Protein AF-A0A016TX44-F1 (afdb_monomer)

Secondary structure (DSSP, 8-state):
-PPPPPPGGG------------TT--TT---S-----------GGG-SS----HHHHHHHHHHHHHHHHHHHHHHHT-

pLDDT: mean 74.4, std 22.98, range [40.28, 97.0]

Mean predicted aligned error: 13.19 Å

Foldseek 3Di:
DDDDDDDPVPPDPDDDPDPPDDPPDDPPPDPDDDDDDAFDQDDVVVHDDRDDDPVVVVVRRCVSVVVVVVVVCVVVVD

Organism: NCBI:txid53326

Structure (mmCIF, N/CA/C/O backbone):
data_AF-A0A016TX44-F1
#
_entry.id   AF-A0A016TX44-F1
#
loop_
_atom_site.group_PDB
_atom_site.id
_atom_site.type_symbol
_atom_site.label_atom_id
_atom_site.label_alt_id
_atom_site.label_comp_id
_atom_site.label_asym_id
_atom_site.label_entity_id
_atom_site.label_seq_id
_atom_site.pdbx_PDB_ins_code
_atom_site.Cartn_x
_atom_site.Cartn_y
_atom_site.Cartn_z
_atom_site.occupancy
_atom_site.B_iso_or_equiv
_atom_site.auth_seq_id
_atom_site.auth_comp_id
_atom_site.auth_asym_id
_atom_site.auth_atom_id
_atom_site.pdbx_PDB_model_num
ATOM 1 N N . MET A 1 1 ? 0.294 36.734 -8.787 1.00 40.28 1 MET A N 1
ATOM 2 C CA . MET A 1 1 ? -0.731 35.857 -9.398 1.00 40.28 1 MET A CA 1
ATOM 3 C C . MET A 1 1 ? -1.388 35.027 -8.304 1.00 40.28 1 MET A C 1
ATOM 5 O O . MET A 1 1 ? -0.680 34.317 -7.601 1.00 40.28 1 MET A O 1
ATOM 9 N N . ARG A 1 2 ? -2.701 35.174 -8.092 1.00 42.00 2 ARG A N 1
ATOM 10 C CA . ARG A 1 2 ? -3.457 34.430 -7.069 1.00 42.00 2 ARG A CA 1
ATOM 11 C C . ARG A 1 2 ? -3.878 33.080 -7.661 1.00 42.00 2 ARG A C 1
ATOM 13 O O . ARG A 1 2 ? -4.468 33.062 -8.736 1.00 42.00 2 ARG A O 1
ATOM 20 N N . ARG A 1 3 ? -3.527 31.967 -7.009 1.00 48.56 3 ARG A N 1
ATOM 21 C CA . ARG A 1 3 ? -3.968 30.628 -7.435 1.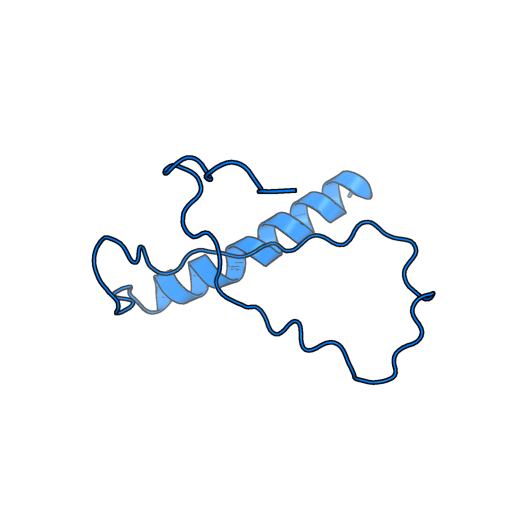00 48.56 3 ARG A CA 1
ATOM 22 C C . ARG A 1 3 ? -5.484 30.494 -7.194 1.00 48.56 3 ARG A C 1
ATOM 24 O O . ARG A 1 3 ? -5.948 30.988 -6.166 1.00 48.56 3 ARG A O 1
ATOM 31 N N . PRO A 1 4 ? -6.245 29.863 -8.104 1.00 44.91 4 PRO A N 1
ATOM 32 C CA . PRO A 1 4 ? -7.673 29.625 -7.906 1.00 44.91 4 PRO A CA 1
ATOM 33 C C . PRO A 1 4 ? -7.916 28.654 -6.732 1.00 44.91 4 PRO A C 1
ATOM 35 O O . PRO A 1 4 ? -7.032 27.847 -6.421 1.00 44.91 4 PRO A O 1
ATOM 38 N N . PRO A 1 5 ? -9.086 28.721 -6.070 1.00 48.41 5 PRO A N 1
ATOM 39 C CA . PRO A 1 5 ? -9.403 27.856 -4.941 1.00 48.41 5 PRO A CA 1
ATOM 40 C C . PRO A 1 5 ? -9.557 26.400 -5.402 1.00 48.41 5 PRO A C 1
ATOM 42 O O . PRO A 1 5 ? -10.196 26.105 -6.412 1.00 48.41 5 PRO A O 1
ATOM 45 N N . LEU A 1 6 ? -8.931 25.486 -4.659 1.00 49.78 6 LEU A N 1
ATOM 46 C CA . LEU A 1 6 ? -8.979 24.046 -4.908 1.00 49.78 6 LEU A CA 1
ATOM 47 C C . LEU A 1 6 ? -10.370 23.493 -4.564 1.00 49.78 6 LEU A C 1
ATOM 49 O O . LEU A 1 6 ? -10.894 23.732 -3.479 1.00 49.78 6 LEU A O 1
ATOM 53 N N . HIS A 1 7 ? -10.950 22.743 -5.503 1.00 45.56 7 HIS A N 1
ATOM 54 C CA . HIS A 1 7 ? -12.251 22.084 -5.377 1.00 45.56 7 HIS A CA 1
ATOM 55 C C . HIS A 1 7 ? -12.258 21.081 -4.195 1.00 45.56 7 HIS A C 1
ATOM 57 O O . HIS A 1 7 ? -11.274 20.353 -4.017 1.00 45.56 7 HIS A O 1
ATOM 63 N N . PRO A 1 8 ? -13.347 20.988 -3.405 1.00 45.09 8 PRO A N 1
ATOM 64 C CA . PRO A 1 8 ? -13.392 20.234 -2.141 1.00 45.09 8 PRO A CA 1
ATOM 65 C C . PRO A 1 8 ? -13.192 18.712 -2.263 1.00 45.09 8 PRO A C 1
ATOM 67 O O . PRO A 1 8 ? -12.881 18.055 -1.277 1.00 45.09 8 PRO A O 1
ATOM 70 N N . SER A 1 9 ? -13.292 18.136 -3.461 1.00 42.62 9 SER A N 1
ATOM 71 C CA . SER A 1 9 ? -13.119 16.697 -3.715 1.00 42.62 9 SER A CA 1
ATOM 72 C C . SER A 1 9 ? -11.656 16.220 -3.778 1.00 42.62 9 SER A C 1
ATOM 74 O O . SER A 1 9 ? -11.411 15.037 -3.990 1.00 42.62 9 SER A O 1
ATOM 76 N N . ARG A 1 10 ? -10.673 17.113 -3.585 1.00 44.34 10 ARG A N 1
ATOM 77 C CA . ARG A 1 10 ? -9.227 16.794 -3.553 1.00 44.34 10 ARG A CA 1
ATOM 78 C C . ARG A 1 10 ? -8.598 16.903 -2.159 1.00 44.34 10 ARG A C 1
ATOM 80 O O . ARG A 1 10 ? -7.387 17.084 -2.042 1.00 44.34 10 ARG A O 1
ATOM 87 N N . GLN A 1 11 ? -9.394 16.838 -1.095 1.00 41.94 11 GLN A N 1
ATOM 88 C CA . GLN A 1 11 ? -8.858 16.907 0.261 1.00 41.94 11 GLN A CA 1
ATOM 89 C C . GLN A 1 11 ? -8.386 15.526 0.738 1.00 41.94 11 GLN A C 1
ATOM 91 O O . GLN A 1 11 ? -9.181 14.617 0.939 1.00 41.94 11 GLN A O 1
ATOM 96 N N . ALA A 1 12 ? -7.070 15.445 0.951 1.00 41.88 12 ALA A N 1
ATOM 97 C CA . ALA A 1 12 ? -6.358 14.480 1.785 1.00 41.88 12 ALA A CA 1
ATOM 98 C C . ALA A 1 12 ? -6.238 13.034 1.267 1.00 41.88 12 ALA A C 1
ATOM 100 O O . ALA A 1 12 ? -6.852 12.111 1.794 1.00 41.88 12 ALA A O 1
ATOM 101 N N . LEU A 1 13 ? -5.312 12.826 0.327 1.00 43.72 13 LEU A N 1
ATOM 102 C CA . LEU A 1 13 ? -4.582 11.561 0.212 1.00 43.72 13 LEU A CA 1
ATOM 103 C C . LEU A 1 13 ? -3.103 11.823 0.532 1.00 43.72 13 LEU A C 1
ATOM 105 O O . LEU A 1 13 ? -2.256 11.779 -0.345 1.00 43.72 13 LEU A O 1
ATOM 109 N N . GLU A 1 14 ? -2.804 12.177 1.779 1.00 45.28 14 GLU A N 1
ATOM 110 C CA . GLU A 1 14 ? -1.423 12.335 2.242 1.00 45.28 14 GLU A CA 1
ATOM 111 C C . GLU A 1 14 ? -1.269 11.621 3.586 1.00 45.28 14 GLU A C 1
ATOM 113 O O . GLU A 1 14 ? -1.898 11.989 4.581 1.00 45.28 14 GLU A O 1
ATOM 118 N N . MET A 1 15 ? -0.413 10.603 3.599 1.00 40.88 15 MET A N 1
ATOM 119 C CA . MET A 1 15 ? 0.329 10.177 4.779 1.00 40.88 15 MET A CA 1
ATOM 120 C C . MET A 1 15 ? 1.763 9.920 4.315 1.00 40.88 15 MET A C 1
ATOM 122 O O . MET A 1 15 ? 2.007 9.095 3.435 1.00 40.88 15 MET A O 1
ATOM 126 N N . GLU A 1 16 ? 2.678 10.725 4.851 1.00 47.59 16 GLU A N 1
ATOM 127 C CA . GLU A 1 16 ? 4.086 10.798 4.477 1.00 47.59 16 GLU A CA 1
ATOM 128 C C . GLU A 1 16 ? 4.786 9.438 4.601 1.00 47.59 16 GLU A C 1
ATOM 130 O O . GLU A 1 16 ? 4.884 8.875 5.689 1.00 47.59 16 GLU A O 1
ATOM 135 N N . VAL A 1 17 ? 5.385 8.960 3.510 1.00 42.06 17 VAL A N 1
ATOM 136 C CA . VAL A 1 17 ? 6.523 8.037 3.588 1.00 42.06 17 VAL A CA 1
ATOM 137 C C . VAL A 1 17 ? 7.771 8.890 3.412 1.00 42.06 17 VAL A C 1
ATOM 139 O O . VAL A 1 17 ? 8.057 9.340 2.308 1.00 42.06 17 VAL A O 1
ATOM 142 N N . THR A 1 18 ? 8.445 9.182 4.529 1.00 44.06 18 THR A N 1
ATOM 143 C CA . THR A 1 18 ? 9.710 9.927 4.688 1.00 44.06 18 THR A CA 1
ATOM 144 C C . THR A 1 18 ? 10.417 10.303 3.378 1.00 44.06 18 THR A C 1
ATOM 146 O O . THR A 1 18 ? 11.396 9.691 2.962 1.00 44.06 18 THR A O 1
ATOM 149 N N . GLY A 1 19 ? 9.970 11.400 2.767 1.00 46.59 19 GLY A N 1
ATOM 150 C CA . GLY A 1 19 ? 10.675 12.110 1.705 1.00 46.59 19 GLY A CA 1
ATOM 151 C C . GLY A 1 19 ? 11.637 13.141 2.287 1.00 46.59 19 GLY A C 1
ATOM 152 O O . GLY A 1 19 ? 11.631 14.298 1.868 1.00 46.59 19 GLY A O 1
ATOM 153 N N . LYS A 1 20 ? 12.457 12.781 3.288 1.00 44.81 20 LYS A N 1
ATOM 154 C CA . LYS A 1 20 ? 13.524 13.686 3.738 1.00 44.81 20 LYS A CA 1
ATOM 155 C C . LYS A 1 20 ? 14.607 13.703 2.668 1.00 44.81 20 LYS A C 1
ATOM 157 O O . LYS A 1 20 ? 15.526 12.893 2.671 1.00 44.81 20 LYS A O 1
ATOM 162 N N . ARG A 1 21 ? 14.487 14.658 1.745 1.00 48.47 21 ARG A N 1
ATOM 163 C CA . ARG A 1 21 ? 15.540 15.046 0.805 1.00 48.47 21 ARG A CA 1
ATOM 164 C C . ARG A 1 21 ? 16.860 15.179 1.575 1.00 48.47 21 ARG A C 1
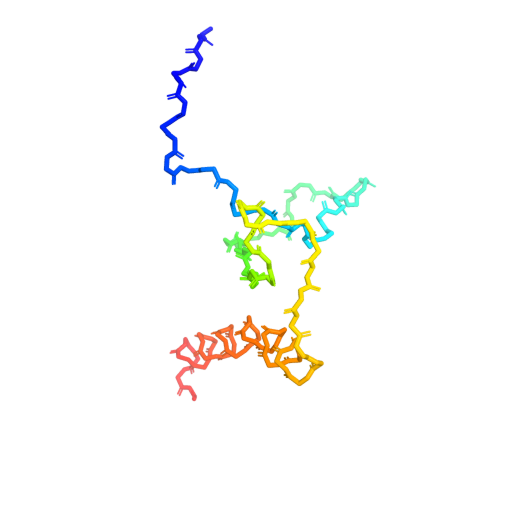ATOM 166 O O . ARG A 1 21 ? 16.989 16.076 2.409 1.00 48.47 21 ARG A O 1
ATOM 173 N N . LEU A 1 22 ? 17.830 14.303 1.305 1.00 47.25 22 LEU A N 1
ATOM 174 C CA . LEU A 1 22 ? 19.181 14.418 1.856 1.00 47.25 22 LEU A CA 1
ATOM 175 C C . LEU A 1 22 ? 19.734 15.798 1.472 1.00 47.25 22 LEU A C 1
ATOM 177 O O . LEU A 1 22 ? 19.872 16.124 0.287 1.00 47.25 22 LEU A O 1
ATOM 181 N N . ARG A 1 23 ? 19.987 16.651 2.472 1.00 41.84 23 ARG A N 1
ATOM 182 C CA . ARG A 1 23 ? 20.603 17.966 2.257 1.00 41.84 23 ARG A CA 1
ATOM 183 C C . ARG A 1 23 ? 21.980 17.740 1.627 1.00 41.84 23 ARG A C 1
ATOM 185 O O . ARG A 1 23 ? 22.854 17.189 2.280 1.00 41.84 23 ARG A O 1
ATOM 192 N N . GLY A 1 24 ? 22.145 18.142 0.365 1.00 51.50 24 GLY A N 1
ATOM 193 C CA . GLY A 1 24 ? 23.410 18.032 -0.377 1.00 51.50 24 GLY A CA 1
ATOM 194 C C . GLY A 1 24 ? 23.402 17.086 -1.583 1.00 51.50 24 GLY A C 1
ATOM 195 O O . GLY A 1 24 ? 24.375 17.079 -2.327 1.00 51.50 24 GLY A O 1
ATOM 196 N N . ALA A 1 25 ? 22.324 16.335 -1.841 1.00 55.06 25 ALA A N 1
ATOM 197 C CA . ALA A 1 25 ? 22.275 15.465 -3.019 1.00 55.06 25 ALA A CA 1
ATOM 198 C C . ALA A 1 25 ? 22.232 16.288 -4.334 1.00 55.06 25 ALA A C 1
ATOM 200 O O . ALA A 1 25 ? 21.388 17.191 -4.463 1.00 55.06 25 ALA A O 1
ATOM 201 N N . PRO A 1 26 ? 23.115 16.007 -5.316 1.00 52.03 26 PRO A N 1
ATOM 202 C CA . PRO A 1 26 ? 23.141 16.716 -6.591 1.00 52.03 26 PRO A CA 1
ATOM 203 C C . PRO A 1 26 ? 21.816 16.520 -7.338 1.00 52.03 26 PRO A C 1
ATOM 205 O O . PRO A 1 26 ? 21.302 15.411 -7.449 1.00 52.03 26 PRO A O 1
ATOM 208 N N . ARG A 1 27 ? 21.259 17.609 -7.889 1.00 55.31 27 ARG A N 1
ATOM 209 C CA . ARG A 1 27 ? 19.948 17.637 -8.577 1.00 55.31 27 ARG A CA 1
ATOM 210 C C . ARG A 1 27 ? 19.851 16.743 -9.832 1.00 55.31 27 ARG A C 1
ATOM 212 O O . ARG A 1 27 ? 18.789 16.705 -10.435 1.00 55.31 27 ARG A O 1
ATOM 219 N N . LYS A 1 28 ? 20.936 16.087 -10.262 1.00 53.41 28 LYS A N 1
ATOM 220 C CA . LYS A 1 28 ? 21.089 15.507 -11.609 1.00 53.41 28 LYS A CA 1
ATOM 221 C C . LYS A 1 28 ? 21.173 13.971 -11.685 1.00 53.41 28 LYS A C 1
ATOM 223 O O . LYS A 1 28 ? 21.579 13.465 -12.718 1.00 53.41 28 LYS A O 1
ATOM 228 N N . ALA A 1 29 ? 20.806 13.222 -10.644 1.00 54.59 29 ALA A N 1
ATOM 229 C CA . ALA A 1 29 ? 21.034 11.767 -10.614 1.00 54.59 29 ALA A CA 1
ATOM 230 C C . ALA A 1 2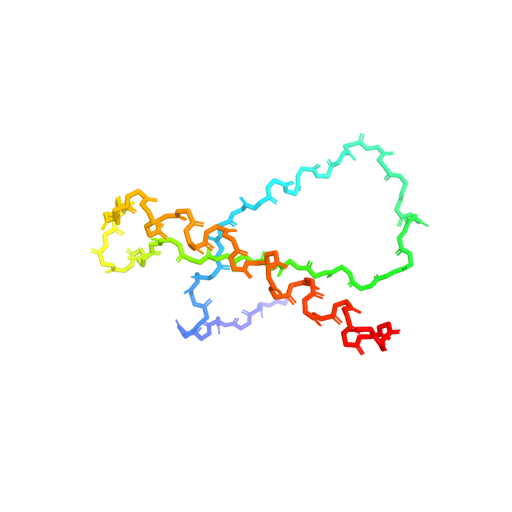9 ? 19.761 10.893 -10.639 1.00 54.59 29 ALA A C 1
ATOM 232 O O . ALA A 1 29 ? 19.757 9.815 -10.054 1.00 54.59 29 ALA A O 1
ATOM 233 N N . MET A 1 30 ? 18.669 11.329 -11.277 1.00 52.53 30 MET A N 1
ATOM 234 C CA . MET A 1 30 ? 17.509 10.452 -11.486 1.00 52.53 30 MET A CA 1
ATOM 235 C C . MET A 1 30 ? 16.851 10.746 -12.837 1.00 52.53 30 MET A C 1
ATOM 237 O O . MET A 1 30 ? 15.999 11.623 -12.950 1.00 52.53 30 MET A O 1
ATOM 241 N N . GLU A 1 31 ? 17.276 10.023 -13.871 1.00 59.62 31 GLU A N 1
ATOM 242 C CA . GLU A 1 31 ? 16.513 9.882 -15.114 1.00 59.62 31 GLU A CA 1
ATOM 243 C C . GLU A 1 31 ? 15.393 8.873 -14.861 1.00 59.62 31 GLU A C 1
ATOM 245 O O . GLU A 1 31 ? 15.573 7.662 -14.949 1.00 59.62 31 GLU A O 1
ATOM 250 N N . GLY A 1 32 ? 14.234 9.369 -14.446 1.00 65.50 32 GLY A N 1
ATOM 251 C CA . GLY A 1 32 ? 13.074 8.535 -14.171 1.00 65.50 32 GLY A CA 1
ATOM 252 C C . GLY A 1 32 ? 11.870 9.372 -13.774 1.00 65.50 32 GLY A C 1
ATOM 253 O O . GLY A 1 32 ? 12.009 10.523 -13.362 1.00 65.50 32 GLY A O 1
ATOM 254 N N . HIS A 1 33 ? 10.683 8.785 -13.897 1.00 81.81 33 HIS A N 1
ATOM 255 C CA . HIS A 1 33 ? 9.441 9.364 -13.392 1.00 81.81 33 HIS A CA 1
ATOM 256 C C . HIS A 1 33 ? 9.135 8.721 -12.034 1.00 81.81 33 HIS A C 1
ATOM 258 O O . HIS A 1 33 ? 8.522 7.652 -12.004 1.00 81.81 33 HIS A O 1
ATOM 264 N N . PRO A 1 34 ? 9.599 9.299 -10.910 1.00 81.88 34 PRO A N 1
ATOM 265 C CA . PRO A 1 34 ? 9.305 8.743 -9.599 1.00 81.88 34 PRO A CA 1
ATOM 266 C C . PRO A 1 34 ? 7.802 8.837 -9.323 1.00 81.88 34 PRO A C 1
ATOM 268 O O . PRO A 1 34 ? 7.175 9.867 -9.570 1.00 81.88 34 PRO A O 1
ATOM 271 N N . ALA A 1 35 ? 7.240 7.764 -8.778 1.00 88.00 35 ALA A N 1
ATOM 272 C CA . ALA A 1 35 ? 5.859 7.705 -8.323 1.00 88.00 35 ALA A CA 1
ATOM 273 C C . ALA A 1 35 ? 5.822 7.219 -6.872 1.00 88.00 35 ALA A C 1
ATOM 275 O O . ALA A 1 35 ? 6.631 6.382 -6.471 1.00 88.00 35 ALA A O 1
ATOM 276 N N . ILE A 1 36 ? 4.879 7.746 -6.092 1.00 90.12 36 ILE A N 1
ATOM 277 C CA . ILE A 1 36 ? 4.622 7.314 -4.716 1.00 90.12 36 ILE A CA 1
ATOM 278 C C . ILE A 1 36 ? 3.339 6.491 -4.726 1.00 90.12 36 ILE A C 1
ATOM 280 O O . ILE A 1 36 ? 2.324 6.921 -5.271 1.00 90.12 36 ILE A O 1
ATOM 284 N N . VAL A 1 37 ? 3.395 5.310 -4.117 1.00 90.00 37 VAL A N 1
ATOM 285 C CA . VAL A 1 37 ? 2.248 4.420 -3.935 1.00 90.00 37 VAL A CA 1
ATOM 286 C C . VAL A 1 37 ? 2.102 4.167 -2.442 1.00 90.00 37 VAL A C 1
ATOM 288 O O . VAL A 1 37 ? 3.034 3.685 -1.804 1.00 90.00 37 VAL A O 1
ATOM 291 N N . CYS A 1 38 ? 0.942 4.495 -1.884 1.00 91.88 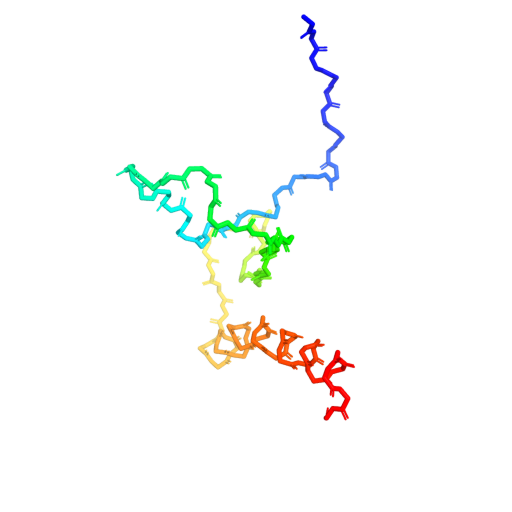38 CYS A N 1
ATOM 292 C CA . CYS A 1 38 ? 0.637 4.307 -0.470 1.00 91.88 38 CYS A CA 1
ATOM 293 C C . CYS A 1 38 ? -0.745 3.672 -0.288 1.00 91.88 38 CYS A C 1
ATOM 295 O O . CYS A 1 38 ? -1.574 3.661 -1.200 1.00 91.88 38 CYS A O 1
ATOM 297 N N . VAL A 1 39 ? -0.978 3.127 0.906 1.00 94.81 39 VAL A N 1
ATOM 298 C CA . VAL A 1 39 ? -2.281 2.623 1.350 1.00 94.81 39 VAL A CA 1
ATOM 299 C C . VAL A 1 39 ? -2.888 3.593 2.362 1.00 94.81 39 VAL A C 1
ATOM 301 O O . VAL A 1 39 ? -2.174 4.265 3.105 1.00 94.81 39 VAL A O 1
ATOM 304 N 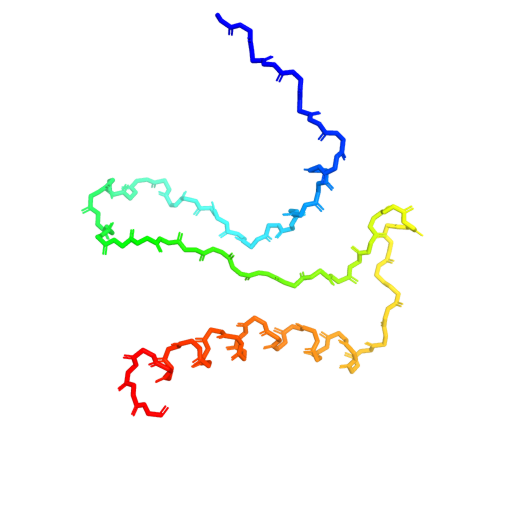N . THR A 1 40 ? -4.215 3.676 2.406 1.00 94.06 40 THR A N 1
ATOM 305 C CA . THR A 1 40 ? -4.934 4.446 3.424 1.00 94.06 40 THR A CA 1
ATOM 306 C C . THR A 1 40 ? -5.370 3.521 4.554 1.00 94.06 40 THR A C 1
ATOM 308 O O . THR A 1 40 ? -6.201 2.643 4.341 1.00 94.06 40 THR A O 1
ATOM 311 N N . LEU A 1 41 ? -4.837 3.740 5.756 1.00 94.62 41 LEU A N 1
ATOM 312 C CA . LEU A 1 41 ? -5.161 2.943 6.948 1.00 94.62 41 LEU A CA 1
ATOM 313 C C . LEU A 1 41 ? -6.340 3.511 7.756 1.00 94.62 41 LEU A C 1
ATOM 315 O O . LEU A 1 41 ? -6.940 2.812 8.566 1.00 94.62 41 LEU A O 1
ATOM 319 N N . LEU A 1 42 ? -6.681 4.784 7.541 1.00 94.44 42 LEU A N 1
ATOM 320 C CA . LEU A 1 42 ? -7.725 5.487 8.280 1.00 94.44 42 LEU A CA 1
ATOM 321 C C . LEU A 1 42 ? -8.413 6.533 7.407 1.00 94.44 42 LEU A C 1
ATOM 323 O O . LEU A 1 42 ? -7.762 7.336 6.740 1.00 94.44 42 LEU A O 1
ATOM 327 N N . ASN A 1 43 ? -9.740 6.592 7.495 1.00 92.50 43 ASN A N 1
ATOM 328 C CA . ASN A 1 43 ? -10.502 7.730 6.999 1.00 92.50 43 ASN A CA 1
ATOM 329 C C . ASN A 1 43 ? -10.615 8.804 8.090 1.00 92.50 43 ASN A C 1
ATOM 331 O O . ASN A 1 43 ? -11.457 8.698 8.984 1.00 92.50 43 ASN A O 1
ATOM 335 N N . ARG A 1 44 ? -9.816 9.870 7.961 1.00 93.75 44 ARG A N 1
ATOM 336 C CA . ARG A 1 44 ? -9.769 10.977 8.929 1.00 93.75 44 ARG A CA 1
ATOM 337 C C . ARG A 1 44 ? -11.089 11.733 9.104 1.00 93.75 44 ARG A C 1
ATOM 339 O O . ARG A 1 44 ? -11.290 12.376 10.127 1.00 93.75 44 ARG A O 1
ATOM 346 N N . MET A 1 45 ? -12.010 11.630 8.145 1.00 96.50 45 MET A N 1
ATOM 347 C CA . MET A 1 45 ? -13.339 12.247 8.252 1.00 96.50 45 MET A CA 1
ATOM 348 C C . MET A 1 45 ? -14.263 11.507 9.227 1.00 96.50 45 MET A C 1
ATOM 350 O O . MET A 1 45 ? -15.324 12.022 9.566 1.00 96.50 45 MET A O 1
ATOM 354 N N . LYS A 1 46 ? -13.891 10.295 9.657 1.00 93.69 46 LYS A N 1
ATOM 355 C CA . LYS A 1 46 ? -14.679 9.447 10.566 1.00 93.69 46 LYS A CA 1
ATOM 356 C C . LYS A 1 46 ? -14.015 9.242 11.932 1.00 93.69 46 LYS A C 1
ATOM 358 O O . LYS A 1 46 ? -14.560 8.525 12.766 1.00 93.69 46 LYS A O 1
ATOM 363 N N . GLY A 1 47 ? -12.852 9.846 12.156 1.00 93.38 47 GLY A N 1
ATOM 364 C CA . GLY A 1 47 ? -12.061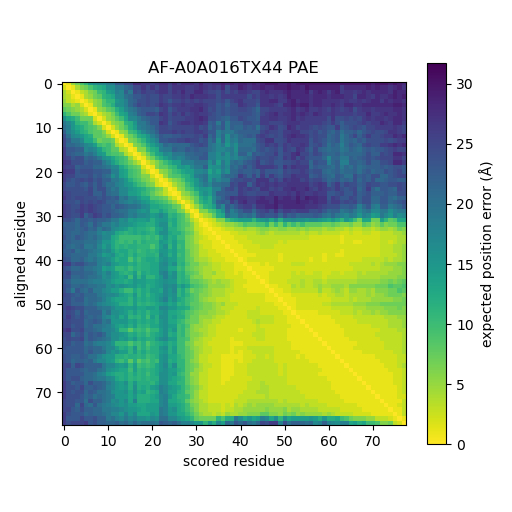 9.689 13.372 1.00 93.38 47 GLY A CA 1
ATOM 365 C C . GLY A 1 47 ? -10.570 9.838 13.095 1.00 93.38 47 GLY A C 1
ATOM 366 O O . GLY A 1 47 ? -10.139 9.890 11.950 1.00 93.38 47 GLY A O 1
ATOM 367 N N . ASP A 1 48 ? -9.778 9.911 14.149 1.00 95.69 48 ASP A N 1
ATOM 368 C CA . ASP A 1 48 ? -8.331 10.144 14.120 1.00 95.69 48 ASP A CA 1
ATOM 369 C C . ASP A 1 48 ? -7.504 8.904 14.489 1.00 95.69 48 ASP A C 1
ATOM 371 O O . ASP A 1 48 ? -6.333 8.811 14.124 1.00 95.69 48 ASP A O 1
ATOM 375 N N . GLN A 1 49 ? -8.118 7.933 15.163 1.00 94.62 49 GLN A N 1
ATOM 376 C CA . GLN A 1 49 ? -7.481 6.686 15.554 1.00 94.62 49 GLN A CA 1
ATOM 377 C C . GLN A 1 49 ? -7.752 5.571 14.540 1.00 94.62 49 GLN A C 1
ATOM 379 O O . GLN A 1 49 ? -8.900 5.299 14.184 1.00 94.62 49 GLN A O 1
ATOM 384 N N . VAL A 1 50 ? -6.690 4.880 14.120 1.00 94.50 50 VAL A N 1
ATOM 385 C CA . VAL A 1 50 ? -6.781 3.636 13.346 1.00 94.50 50 VAL A CA 1
ATOM 386 C C . VAL A 1 50 ? -7.413 2.560 14.236 1.00 94.50 50 VAL A C 1
ATOM 388 O O . VAL A 1 50 ? -6.864 2.219 15.281 1.00 94.50 50 VAL A O 1
ATOM 391 N N . LYS A 1 51 ? -8.579 2.046 13.833 1.00 94.44 51 LYS A N 1
ATOM 392 C CA . LYS A 1 51 ? -9.341 1.011 14.553 1.00 94.44 51 LYS A CA 1
ATOM 393 C C . LYS A 1 51 ? -9.566 -0.193 13.637 1.00 94.44 51 LYS A C 1
ATOM 395 O O . LYS A 1 51 ? -10.689 -0.442 13.210 1.00 94.44 51 LYS A O 1
ATOM 400 N N . ILE A 1 52 ? -8.480 -0.863 13.269 1.00 95.06 52 ILE A N 1
ATOM 401 C CA . ILE A 1 52 ? -8.498 -2.090 12.463 1.00 95.06 52 ILE A CA 1
ATOM 402 C C . ILE A 1 52 ? -7.754 -3.191 13.215 1.00 95.06 52 ILE A C 1
ATOM 404 O O . ILE A 1 52 ? -6.849 -2.896 13.997 1.00 95.06 52 ILE A O 1
ATOM 408 N N . GLU A 1 53 ? -8.138 -4.441 12.975 1.00 97.00 53 GLU A N 1
ATOM 409 C CA . GLU A 1 53 ? -7.454 -5.604 13.545 1.00 97.00 53 GLU A CA 1
ATOM 410 C C . GLU A 1 53 ? -6.034 -5.745 12.978 1.00 97.00 53 GLU A C 1
ATOM 412 O O . GLU A 1 53 ? -5.753 -5.320 11.853 1.00 97.00 53 GLU A O 1
ATOM 417 N N . HIS A 1 54 ? -5.138 -6.371 13.744 1.00 95.38 54 HIS A N 1
ATOM 418 C CA . HIS A 1 54 ? -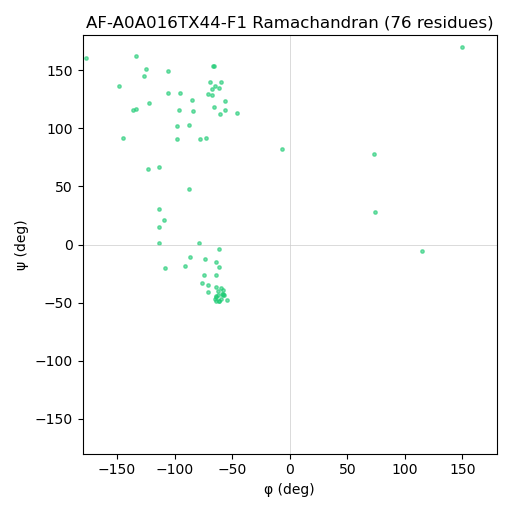3.724 -6.502 13.376 1.00 95.38 54 HIS A CA 1
ATOM 419 C C . HIS A 1 54 ? -3.520 -7.208 12.026 1.00 95.38 54 HIS A C 1
ATOM 421 O O . HIS A 1 54 ? -2.755 -6.735 11.188 1.00 95.38 54 HIS A O 1
ATOM 427 N N . ASP A 1 55 ? -4.266 -8.281 11.770 1.00 96.56 55 ASP A N 1
ATOM 428 C CA . ASP A 1 55 ? -4.169 -9.025 10.510 1.00 96.56 55 ASP A CA 1
ATOM 429 C C . ASP A 1 55 ? -4.595 -8.169 9.308 1.00 96.56 55 ASP A C 1
ATOM 431 O O . ASP A 1 55 ? -3.984 -8.221 8.240 1.00 96.56 55 ASP A O 1
ATOM 435 N N . GLN A 1 56 ? -5.609 -7.319 9.492 1.00 95.50 56 GLN A N 1
ATOM 436 C CA . GLN A 1 56 ? -6.063 -6.386 8.462 1.00 95.50 56 GLN A CA 1
ATOM 437 C C . GLN A 1 56 ? -5.046 -5.261 8.228 1.00 95.50 56 GLN A C 1
ATOM 439 O O . GLN A 1 56 ? -4.861 -4.815 7.096 1.00 95.50 56 GLN A O 1
ATOM 444 N N . TYR A 1 57 ? -4.359 -4.820 9.281 1.00 95.19 57 TYR A N 1
ATOM 445 C CA . TYR A 1 57 ? -3.264 -3.861 9.172 1.00 95.19 57 TYR A CA 1
ATOM 446 C C . TYR A 1 57 ? -2.119 -4.417 8.307 1.00 95.19 57 TYR A C 1
ATOM 448 O O . TYR A 1 57 ? -1.698 -3.751 7.359 1.00 95.19 57 TYR A O 1
ATOM 456 N N . ILE A 1 58 ? -1.681 -5.657 8.567 1.00 95.88 58 ILE A N 1
ATOM 457 C CA . ILE A 1 58 ? -0.642 -6.342 7.776 1.00 95.88 58 ILE A CA 1
ATOM 458 C C . ILE A 1 58 ? -1.080 -6.485 6.313 1.00 95.88 58 ILE A C 1
ATOM 460 O O . ILE A 1 58 ? -0.325 -6.152 5.398 1.00 95.88 58 ILE A O 1
ATOM 464 N N . GLU A 1 59 ? -2.318 -6.930 6.083 1.00 96.62 59 GLU A N 1
ATOM 465 C CA . GLU A 1 59 ? -2.871 -7.093 4.735 1.00 96.62 59 GLU A CA 1
ATOM 466 C C . GLU A 1 59 ? -2.849 -5.775 3.949 1.00 96.62 59 GLU A C 1
ATOM 468 O O . GLU A 1 59 ? -2.540 -5.759 2.756 1.00 96.62 59 GLU A O 1
ATOM 473 N N . PHE A 1 60 ? -3.142 -4.650 4.607 1.00 95.56 60 PHE A N 1
ATOM 474 C CA . PHE A 1 60 ? -3.137 -3.334 3.974 1.00 95.56 60 PHE A CA 1
ATOM 475 C C . PHE A 1 60 ? -1.725 -2.845 3.649 1.00 95.56 60 PHE A C 1
ATOM 477 O O . PHE A 1 60 ? -1.519 -2.313 2.553 1.00 95.56 60 PHE A O 1
ATOM 484 N N . GLU A 1 61 ? -0.755 -3.051 4.541 1.00 93.75 61 GLU A N 1
ATOM 485 C CA . GLU A 1 61 ? 0.648 -2.693 4.297 1.00 93.75 61 GLU A CA 1
ATOM 486 C C . GLU A 1 61 ? 1.278 -3.485 3.141 1.00 93.75 61 GLU A C 1
ATOM 488 O O . GLU A 1 61 ? 2.166 -2.971 2.461 1.00 93.75 61 GLU A O 1
ATOM 493 N N . GLU A 1 62 ? 0.790 -4.692 2.844 1.00 96.31 62 GLU A N 1
ATOM 494 C CA . GLU A 1 62 ? 1.290 -5.505 1.728 1.00 96.31 62 GLU A CA 1
ATOM 495 C C . GLU A 1 62 ? 0.825 -4.994 0.344 1.00 96.31 62 GLU A C 1
ATOM 497 O O . GLU A 1 62 ? 1.489 -5.199 -0.679 1.00 96.31 62 GLU A O 1
ATOM 502 N N . ARG A 1 63 ? -0.320 -4.300 0.272 1.00 96.25 63 ARG A N 1
ATOM 503 C CA . ARG A 1 63 ? -0.966 -3.907 -1.001 1.00 96.25 63 ARG A CA 1
ATOM 504 C C . ARG A 1 63 ? -0.089 -3.055 -1.932 1.00 96.25 63 ARG A C 1
ATOM 506 O O . ARG A 1 63 ? -0.081 -3.354 -3.132 1.00 96.25 63 ARG A O 1
ATOM 513 N N . PRO A 1 64 ? 0.657 -2.033 -1.460 1.00 96.00 64 PRO A N 1
ATOM 514 C CA . PRO A 1 64 ? 1.565 -1.267 -2.312 1.00 96.00 64 PRO A CA 1
ATOM 515 C C . PRO A 1 64 ? 2.629 -2.150 -2.971 1.00 96.00 64 PRO A C 1
ATOM 517 O O . PRO A 1 64 ? 2.874 -2.019 -4.170 1.00 96.00 64 PRO A O 1
ATOM 520 N N . PHE A 1 65 ? 3.206 -3.096 -2.223 1.00 94.25 65 PHE A N 1
ATOM 521 C CA . PHE A 1 65 ? 4.214 -4.017 -2.747 1.00 94.25 65 PHE A CA 1
ATOM 522 C C . PHE A 1 65 ? 3.621 -4.930 -3.814 1.00 94.25 65 PHE A C 1
ATOM 524 O O . PHE A 1 65 ? 4.172 -5.026 -4.908 1.00 94.25 65 PHE A O 1
ATOM 531 N N . ARG A 1 66 ? 2.449 -5.519 -3.553 1.00 95.88 66 ARG A N 1
ATOM 532 C CA . ARG A 1 66 ? 1.750 -6.371 -4.529 1.00 95.88 66 ARG A CA 1
ATOM 533 C C . ARG A 1 66 ? 1.468 -5.632 -5.836 1.00 95.88 66 ARG A C 1
ATOM 535 O O . ARG A 1 66 ? 1.698 -6.187 -6.910 1.00 95.88 66 ARG A O 1
ATOM 542 N N . LEU A 1 67 ? 1.014 -4.379 -5.756 1.00 95.00 67 LEU A N 1
ATOM 543 C CA . LEU A 1 67 ? 0.755 -3.546 -6.931 1.00 95.00 67 LEU A CA 1
ATOM 544 C C . LEU A 1 67 ? 2.040 -3.258 -7.717 1.00 95.00 67 LEU A C 1
ATOM 546 O O . LEU A 1 67 ? 2.068 -3.433 -8.936 1.00 95.00 67 LEU A O 1
ATOM 550 N N . VAL A 1 68 ? 3.104 -2.837 -7.029 1.00 93.94 68 VAL A N 1
ATOM 551 C CA . VAL A 1 68 ? 4.391 -2.507 -7.657 1.00 93.94 68 VAL A CA 1
ATOM 552 C C . VAL A 1 68 ? 5.017 -3.747 -8.294 1.00 93.94 68 VAL A C 1
ATOM 554 O O . VAL A 1 68 ? 5.438 -3.694 -9.447 1.00 93.94 68 VAL A O 1
ATOM 557 N N . THR A 1 69 ? 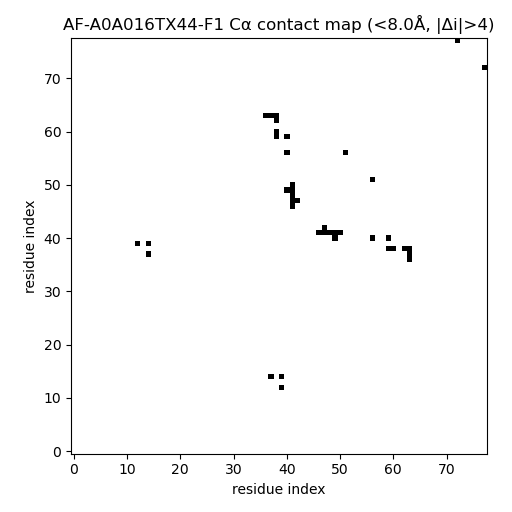5.014 -4.889 -7.606 1.00 94.69 69 THR A N 1
ATOM 558 C CA . THR A 1 69 ? 5.518 -6.153 -8.152 1.00 94.69 69 THR A CA 1
ATOM 559 C C . THR A 1 69 ? 4.718 -6.601 -9.373 1.00 94.69 69 THR A C 1
ATOM 561 O O . THR A 1 69 ? 5.317 -6.992 -10.372 1.00 94.69 69 THR A O 1
ATOM 564 N N . ALA A 1 70 ? 3.384 -6.512 -9.339 1.00 95.81 70 ALA A N 1
ATOM 565 C CA . ALA A 1 70 ? 2.546 -6.845 -10.491 1.00 95.81 70 ALA A CA 1
ATOM 566 C C . ALA A 1 70 ? 2.825 -5.926 -11.692 1.00 95.81 70 ALA A C 1
ATOM 568 O O . ALA A 1 70 ? 2.896 -6.391 -12.830 1.00 95.81 70 ALA A O 1
ATOM 569 N N . LEU A 1 71 ? 3.032 -4.629 -11.444 1.00 93.69 71 LEU A N 1
ATOM 570 C CA . LEU A 1 71 ? 3.386 -3.664 -12.479 1.00 93.69 71 LEU A CA 1
ATOM 571 C C . LEU A 1 71 ? 4.756 -3.972 -13.101 1.00 93.69 71 LEU A C 1
ATOM 573 O O . LEU A 1 71 ? 4.880 -3.946 -14.324 1.00 93.69 71 LEU A O 1
ATOM 577 N N . ILE A 1 72 ? 5.763 -4.281 -12.280 1.00 92.62 72 ILE A N 1
ATOM 578 C CA . ILE A 1 72 ? 7.109 -4.642 -12.747 1.00 92.62 72 ILE A CA 1
ATOM 579 C C . ILE A 1 72 ? 7.050 -5.911 -13.598 1.00 92.62 72 ILE A C 1
ATOM 581 O O . ILE A 1 72 ? 7.559 -5.914 -14.714 1.00 92.62 72 ILE A O 1
ATOM 585 N N . ARG A 1 73 ? 6.374 -6.959 -13.115 1.00 95.19 73 ARG A N 1
ATOM 586 C CA . ARG A 1 73 ? 6.175 -8.218 -13.853 1.00 95.19 73 ARG A CA 1
ATOM 587 C C . ARG A 1 73 ? 5.556 -7.987 -15.227 1.00 95.19 73 ARG A C 1
ATOM 589 O O . ARG A 1 73 ? 6.102 -8.411 -16.241 1.00 95.19 73 ARG A O 1
ATOM 596 N N . LYS A 1 74 ? 4.489 -7.184 -15.278 1.00 94.94 74 LYS A N 1
ATOM 597 C CA . LYS A 1 74 ? 3.832 -6.804 -16.534 1.00 94.94 74 LYS A CA 1
ATOM 598 C C . LYS A 1 74 ? 4.765 -6.064 -17.502 1.00 94.94 74 LYS A C 1
ATOM 600 O O . LYS A 1 74 ? 4.645 -6.259 -18.705 1.00 94.94 74 LYS A O 1
ATOM 605 N N . GLN A 1 75 ? 5.657 -5.208 -17.001 1.00 93.00 75 GLN A N 1
ATOM 606 C CA . GLN A 1 75 ? 6.613 -4.471 -17.839 1.00 93.00 75 GLN A CA 1
ATOM 607 C C . GLN A 1 75 ? 7.779 -5.341 -18.320 1.00 93.00 75 GLN A C 1
ATOM 609 O O . GLN A 1 75 ? 8.267 -5.135 -19.426 1.00 93.00 75 GLN A O 1
ATOM 614 N N . LEU A 1 76 ? 8.214 -6.304 -17.505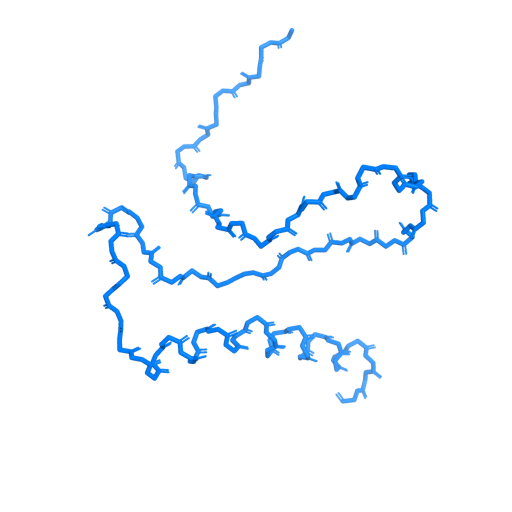 1.00 94.38 76 LEU A N 1
ATOM 615 C CA . LEU A 1 76 ? 9.307 -7.222 -17.830 1.00 94.38 76 LEU A CA 1
ATOM 616 C C . LEU A 1 76 ? 8.848 -8.463 -18.614 1.00 94.38 76 LEU A C 1
ATOM 618 O O . LEU A 1 76 ? 9.690 -9.190 -19.132 1.00 94.38 76 LEU A O 1
ATOM 622 N N . GLY A 1 77 ? 7.536 -8.693 -18.728 1.00 85.19 77 GLY A N 1
ATOM 623 C CA . GLY A 1 77 ? 6.969 -9.827 -19.461 1.00 85.19 77 GLY A CA 1
ATOM 624 C C . GLY A 1 77 ? 7.125 -11.170 -18.741 1.00 85.19 77 GLY A C 1
ATOM 625 O O . GLY A 1 77 ? 7.204 -12.198 -19.413 1.00 85.19 77 GLY A O 1
ATOM 626 N N . CYS A 1 78 ? 7.191 -11.160 -17.405 1.00 61.25 78 CYS A N 1
ATOM 627 C CA . CYS A 1 78 ? 7.344 -12.340 -16.549 1.00 61.25 78 CYS A CA 1
ATOM 628 C C . CYS A 1 78 ? 6.162 -12.576 -15.602 1.00 61.25 78 CYS A C 1
ATOM 630 O O . CYS A 1 78 ? 5.411 -11.618 -15.302 1.00 61.25 78 CYS A O 1
#

Radius of gyration: 17.52 Å; Cα contacts (8 Å, |Δi|>4): 20; chains: 1; bounding box: 38×48×35 Å

InterPro domains:
  IPR035994 Nucleoside phosphorylase superfamily [G3DSA:3.40.50.1580] (10-78)

Sequence (78 aa):
MRRPPLHPSRQALEMEVTGKRLRGAPRKAMEGHPAIVCVTLLNRMKGDQVKIEHDQYIEFEERPFRLVTALIRKQLGC

Solvent-accessible surface area (backbone atoms only — not comparable to full-atom values): 5664 Å² total; per-residue (Å²): 136,85,80,79,87,80,67,82,93,74,73,79,94,80,78,89,76,84,79,75,73,64,89,84,68,73,95,81,81,72,97,71,85,89,81,89,76,78,72,85,82,63,64,68,93,80,44,89,73,74,87,72,58,70,71,59,50,53,56,48,67,45,46,46,54,54,52,52,52,53,52,50,28,65,75,72,73,101